Protein AF-A0A1C0AKA8-F1 (afdb_monomer)

Foldseek 3Di:
DDDDDVVNVFVVVVVVLVVVQVVCVVVVHDGDDPPCTPVNVLLVVLQVCVLVVDDLVVSCVSSVPPDSVVSVVSSVVCVVVVSDDDPPDDDD

InterPro domains:
  IPR011010 DNA breaking-rejoining enzyme, catalytic core [SSF56349] (3-71)
  IPR013762 Integrase-like, catalytic domain superfamily [G3DSA:1.10.443.10] (1-78)

Sequence (92 aa):
MQYLHPKVLRNHFAKAIEAADAKLTAAGRPIVPKGFVWHGSRHSALTMIAGAGATTEELLTFGGHSDVQVASTRCVAASRRGIFPRPGMARD

Structure (mmCIF, N/CA/C/O backbone):
data_AF-A0A1C0AKA8-F1
#
_entry.id   AF-A0A1C0AKA8-F1
#
loop_
_atom_site.group_PDB
_atom_site.id
_atom_site.type_symbol
_atom_site.label_atom_id
_atom_site.label_alt_id
_atom_site.label_comp_id
_atom_site.label_asym_id
_atom_site.label_entity_id
_atom_site.label_seq_id
_atom_site.pdbx_PDB_ins_code
_atom_site.Cartn_x
_atom_site.Cartn_y
_atom_site.Cartn_z
_atom_site.occupancy
_atom_site.B_iso_or_equiv
_atom_site.auth_seq_id
_atom_site.auth_comp_id
_atom_site.auth_asym_id
_atom_site.auth_atom_id
_atom_site.pdbx_PDB_model_num
ATOM 1 N N . MET A 1 1 ? -7.474 -27.694 -13.003 1.00 51.94 1 MET A N 1
ATOM 2 C CA . MET A 1 1 ? -7.272 -26.284 -12.598 1.00 51.94 1 MET A CA 1
ATOM 3 C C . MET A 1 1 ? -5.799 -25.954 -12.745 1.00 51.94 1 MET A C 1
ATOM 5 O O . MET A 1 1 ? -4.984 -26.625 -12.129 1.00 51.94 1 MET A O 1
ATOM 9 N N . GLN A 1 2 ? -5.444 -24.990 -13.594 1.00 73.75 2 GLN A N 1
ATOM 10 C CA . GLN A 1 2 ? -4.063 -24.519 -13.698 1.00 73.75 2 GLN A CA 1
ATOM 11 C C . GLN A 1 2 ? -3.853 -23.445 -12.628 1.00 73.75 2 GLN A C 1
ATOM 13 O O . GLN A 1 2 ? -4.462 -22.380 -12.689 1.00 73.75 2 GLN A O 1
ATOM 18 N N . TYR A 1 3 ? -3.045 -23.741 -11.613 1.00 72.62 3 TYR A N 1
ATOM 19 C CA . TYR A 1 3 ? -2.731 -22.767 -10.572 1.00 72.62 3 TYR A CA 1
ATOM 20 C C . TYR A 1 3 ? -1.667 -21.799 -11.088 1.00 72.62 3 TYR A C 1
ATOM 22 O O . TYR A 1 3 ? -0.605 -22.214 -11.554 1.00 72.62 3 TYR A O 1
ATOM 30 N N . LEU A 1 4 ? -1.952 -20.499 -11.008 1.00 79.75 4 LEU A N 1
ATOM 31 C CA . LEU A 1 4 ? -0.983 -19.467 -11.353 1.00 79.75 4 LEU A CA 1
ATOM 32 C C . LEU A 1 4 ? 0.190 -19.543 -10.373 1.00 79.75 4 LEU A C 1
ATOM 34 O O . LEU A 1 4 ? 0.023 -19.351 -9.168 1.00 79.75 4 LEU A O 1
ATOM 38 N N . HIS A 1 5 ? 1.389 -19.812 -10.885 1.00 86.38 5 HIS A N 1
ATOM 39 C CA . HIS A 1 5 ? 2.569 -19.907 -10.038 1.00 86.38 5 HIS A CA 1
ATOM 40 C C . HIS A 1 5 ? 2.821 -18.559 -9.323 1.00 86.38 5 HIS A C 1
ATOM 42 O O . HIS A 1 5 ? 2.844 -17.519 -9.988 1.00 86.38 5 HIS A O 1
ATOM 48 N N . PRO A 1 6 ? 3.092 -18.523 -8.002 1.00 85.81 6 PRO A N 1
ATOM 49 C CA . PRO A 1 6 ? 3.217 -17.270 -7.247 1.00 85.81 6 PRO A CA 1
ATOM 50 C C . PRO A 1 6 ? 4.259 -16.292 -7.806 1.00 85.81 6 PRO A C 1
ATOM 52 O O . PRO A 1 6 ? 4.092 -15.077 -7.719 1.00 85.81 6 PRO A O 1
ATOM 55 N N . LYS A 1 7 ? 5.333 -16.809 -8.419 1.00 88.31 7 LYS A N 1
ATOM 56 C CA . LYS A 1 7 ? 6.348 -15.990 -9.108 1.00 88.31 7 LYS A CA 1
ATOM 57 C C . LYS A 1 7 ? 5.758 -15.181 -10.267 1.00 88.31 7 LYS A C 1
ATOM 59 O O . LYS A 1 7 ? 6.137 -14.031 -10.449 1.00 88.31 7 LYS A O 1
ATOM 64 N N . VAL A 1 8 ? 4.821 -15.759 -11.017 1.00 90.19 8 VAL A N 1
ATOM 65 C CA . VAL A 1 8 ? 4.158 -15.084 -12.138 1.00 90.19 8 VAL A CA 1
ATOM 6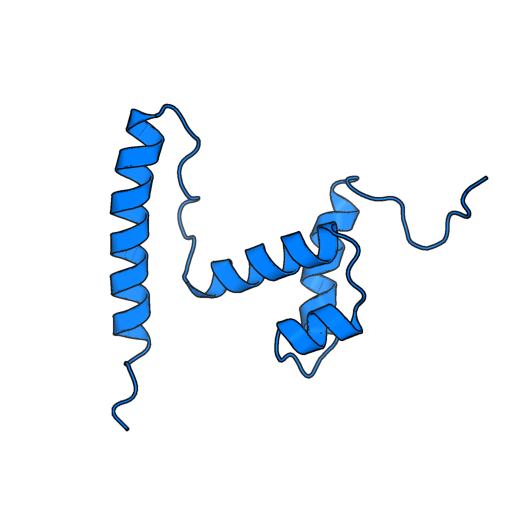6 C C . VAL A 1 8 ? 3.350 -13.903 -11.606 1.00 90.19 8 VAL A C 1
ATOM 68 O O . VAL A 1 8 ? 3.540 -12.781 -12.064 1.00 90.19 8 VAL A O 1
ATOM 71 N N . LEU A 1 9 ? 2.560 -14.117 -10.549 1.00 87.75 9 LEU A N 1
ATOM 72 C CA . LEU A 1 9 ? 1.791 -13.054 -9.897 1.00 87.75 9 LEU A CA 1
ATOM 73 C C . LEU A 1 9 ? 2.683 -11.916 -9.375 1.00 87.75 9 LEU A C 1
ATOM 75 O O . LEU A 1 9 ? 2.389 -10.746 -9.611 1.00 87.75 9 LEU A O 1
ATOM 79 N N . ARG A 1 10 ? 3.808 -12.245 -8.721 1.00 89.00 10 ARG A N 1
ATOM 80 C CA . ARG A 1 10 ? 4.782 -11.239 -8.255 1.00 89.00 10 ARG A CA 1
ATOM 81 C C . ARG A 1 10 ? 5.359 -10.420 -9.410 1.00 89.00 10 ARG A C 1
ATOM 83 O O . ARG A 1 10 ? 5.445 -9.204 -9.292 1.00 89.00 10 ARG A O 1
ATOM 90 N N . ASN A 1 11 ? 5.717 -11.069 -10.517 1.00 90.69 11 ASN A N 1
ATOM 91 C CA . ASN A 1 11 ? 6.282 -10.392 -11.684 1.00 90.69 11 ASN A CA 1
ATOM 92 C C . ASN A 1 11 ? 5.267 -9.452 -12.348 1.00 90.69 11 ASN A C 1
ATOM 94 O O . ASN A 1 11 ? 5.616 -8.328 -12.700 1.00 90.69 11 ASN A O 1
ATOM 98 N N . HIS A 1 12 ? 4.012 -9.884 -12.502 1.00 91.69 12 HIS A N 1
ATOM 99 C CA . HIS A 1 12 ? 2.955 -9.014 -13.024 1.00 91.69 12 HIS A CA 1
ATOM 100 C C . HIS A 1 12 ? 2.702 -7.820 -12.108 1.00 91.69 12 HIS A C 1
ATOM 102 O O . HIS A 1 12 ? 2.549 -6.702 -12.593 1.00 91.69 12 HIS A O 1
ATOM 108 N N . PHE A 1 13 ? 2.711 -8.039 -10.794 1.00 91.62 13 PHE A N 1
ATOM 109 C CA . PHE A 1 13 ? 2.536 -6.959 -9.835 1.00 91.62 13 PHE A CA 1
ATOM 110 C C . PHE A 1 13 ? 3.681 -5.939 -9.877 1.00 91.62 13 PHE A C 1
ATOM 112 O O . PHE A 1 13 ? 3.419 -4.741 -9.878 1.00 91.62 13 PHE A O 1
ATOM 119 N N . ALA A 1 14 ? 4.935 -6.391 -9.986 1.00 89.94 14 ALA A N 1
ATOM 120 C CA . ALA A 1 14 ? 6.085 -5.496 -10.131 1.00 89.94 14 ALA A CA 1
ATOM 121 C C . ALA A 1 14 ? 5.958 -4.603 -11.379 1.00 89.94 14 ALA A C 1
ATOM 123 O O . ALA A 1 14 ? 6.078 -3.386 -11.277 1.00 89.94 14 ALA A O 1
ATOM 124 N N . LYS A 1 15 ? 5.590 -5.187 -12.528 1.00 91.50 15 LYS A N 1
ATOM 125 C CA . LYS A 1 15 ? 5.327 -4.424 -13.762 1.00 91.50 15 LYS A CA 1
ATOM 126 C C . LYS A 1 15 ? 4.185 -3.417 -13.604 1.00 91.50 15 LYS A C 1
ATOM 128 O O . LYS A 1 15 ? 4.229 -2.330 -14.173 1.00 91.50 15 LYS A O 1
ATOM 133 N N . ALA A 1 16 ? 3.149 -3.770 -12.845 1.00 91.12 16 ALA A N 1
ATOM 134 C CA . ALA A 1 16 ? 2.038 -2.865 -12.570 1.00 91.12 16 ALA A CA 1
ATOM 135 C C . ALA A 1 16 ? 2.465 -1.670 -11.699 1.00 91.12 16 ALA A C 1
ATOM 137 O O . ALA A 1 16 ? 2.004 -0.559 -11.954 1.00 91.12 16 ALA A O 1
ATOM 138 N N . ILE A 1 17 ? 3.358 -1.877 -10.721 1.00 90.88 17 ILE A N 1
ATOM 139 C CA . ILE A 1 17 ? 3.949 -0.788 -9.927 1.00 90.88 17 ILE A CA 1
ATOM 140 C C . ILE A 1 17 ? 4.736 0.161 -10.830 1.00 90.88 17 ILE A C 1
ATOM 142 O O . ILE A 1 17 ? 4.480 1.357 -10.793 1.00 90.88 17 ILE A O 1
ATOM 146 N N . GLU A 1 18 ? 5.619 -0.354 -11.688 1.00 90.19 18 GLU A N 1
ATOM 147 C CA . GLU A 1 18 ? 6.416 0.480 -12.603 1.00 90.19 18 GLU A CA 1
ATOM 148 C C . GLU A 1 18 ? 5.526 1.358 -13.499 1.00 90.19 18 GLU A C 1
ATOM 150 O O . GLU A 1 18 ? 5.753 2.561 -13.651 1.00 90.19 18 GLU A O 1
ATOM 155 N N . ALA A 1 19 ? 4.454 0.777 -14.045 1.00 90.50 19 ALA A N 1
ATOM 156 C CA . ALA A 1 19 ? 3.488 1.511 -14.857 1.00 90.50 19 ALA A CA 1
ATOM 157 C C . ALA A 1 19 ? 2.689 2.551 -14.047 1.00 90.50 19 ALA A C 1
ATOM 159 O O . ALA A 1 19 ? 2.328 3.605 -14.579 1.00 90.50 19 ALA A O 1
ATOM 160 N N . ALA A 1 20 ? 2.382 2.264 -12.780 1.00 89.38 20 ALA A N 1
ATOM 161 C CA . ALA A 1 20 ? 1.698 3.195 -11.889 1.00 89.38 20 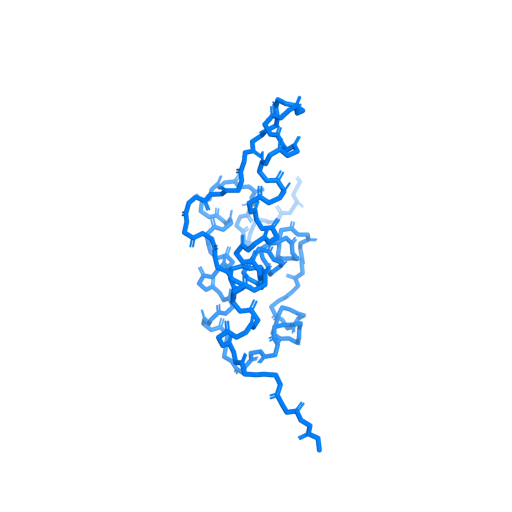ALA A CA 1
ATOM 162 C C . ALA A 1 20 ? 2.614 4.355 -11.477 1.00 89.38 20 ALA A C 1
ATOM 164 O O . ALA A 1 20 ? 2.185 5.504 -11.538 1.00 89.38 20 ALA A O 1
ATOM 165 N N . ASP A 1 21 ? 3.871 4.080 -11.134 1.00 91.06 21 ASP A N 1
ATOM 166 C CA . ASP A 1 21 ? 4.853 5.084 -10.720 1.00 91.06 21 ASP A CA 1
ATOM 167 C C . ASP A 1 21 ? 5.128 6.102 -11.828 1.00 91.06 21 ASP A C 1
ATOM 169 O O . ASP A 1 21 ? 5.196 7.302 -11.553 1.00 91.06 21 ASP A O 1
ATOM 173 N N . ALA A 1 22 ? 5.192 5.663 -13.090 1.00 88.50 22 ALA A N 1
ATOM 174 C CA . ALA A 1 22 ? 5.299 6.567 -14.236 1.00 88.50 22 ALA A CA 1
ATOM 175 C C . ALA A 1 22 ? 4.117 7.555 -14.303 1.00 88.50 22 ALA A C 1
ATOM 177 O O . ALA A 1 22 ? 4.311 8.758 -14.487 1.00 88.50 22 ALA A O 1
ATOM 178 N N . LYS A 1 23 ? 2.886 7.066 -14.091 1.00 91.00 23 LYS A N 1
ATOM 179 C CA . LYS A 1 23 ? 1.670 7.898 -14.074 1.00 91.00 23 LYS A CA 1
ATOM 180 C C . LYS A 1 23 ? 1.618 8.825 -12.859 1.00 91.00 23 LYS A C 1
ATOM 182 O O . LYS A 1 23 ? 1.225 9.980 -12.993 1.00 91.00 23 LYS A O 1
ATOM 187 N N . LEU A 1 24 ? 2.001 8.329 -11.683 1.00 90.62 24 LEU A N 1
ATOM 188 C CA . LEU A 1 24 ? 2.021 9.101 -10.439 1.00 90.62 24 LEU A CA 1
ATOM 189 C C . LEU A 1 24 ? 3.047 10.232 -10.519 1.00 90.62 24 LEU A C 1
ATOM 191 O O . LEU A 1 24 ? 2.713 11.366 -10.189 1.00 90.62 24 LEU A O 1
ATOM 195 N N . THR A 1 25 ? 4.235 9.948 -11.054 1.00 90.88 25 THR A N 1
ATOM 196 C CA . THR A 1 25 ? 5.289 10.945 -11.284 1.00 90.88 25 THR A CA 1
ATOM 197 C C . THR A 1 25 ? 4.818 12.037 -12.241 1.00 90.88 25 THR A C 1
ATOM 199 O O . THR A 1 25 ? 4.932 13.217 -11.919 1.00 90.88 25 THR A O 1
ATOM 202 N N . ALA A 1 26 ? 4.217 11.666 -13.379 1.00 90.00 26 ALA A N 1
ATOM 203 C CA . ALA A 1 26 ? 3.669 12.632 -14.335 1.00 90.00 26 ALA A CA 1
ATOM 204 C C . ALA A 1 26 ? 2.555 13.509 -13.731 1.00 90.00 26 ALA A C 1
ATOM 206 O O . ALA A 1 26 ? 2.399 14.666 -14.110 1.00 90.00 26 ALA A O 1
ATOM 207 N N . ALA A 1 27 ? 1.799 12.972 -12.770 1.00 91.50 27 ALA A N 1
ATOM 208 C CA . ALA A 1 27 ? 0.754 13.689 -12.046 1.00 91.50 27 ALA A CA 1
ATOM 209 C C . ALA A 1 27 ? 1.256 14.441 -10.794 1.00 91.50 27 ALA A C 1
ATOM 211 O O . ALA A 1 27 ? 0.432 14.978 -10.052 1.00 91.50 27 ALA A O 1
ATOM 212 N N . GLY A 1 28 ? 2.565 14.441 -10.508 1.00 91.25 28 GLY A N 1
ATOM 213 C CA . GLY A 1 28 ? 3.137 15.055 -9.303 1.00 91.25 28 GLY A CA 1
ATOM 214 C C . GLY A 1 28 ? 2.671 14.413 -7.988 1.00 91.25 28 GLY A C 1
ATOM 215 O O . GLY A 1 28 ? 2.647 15.073 -6.950 1.00 91.25 28 GLY A O 1
ATOM 216 N N . ARG A 1 29 ? 2.250 13.143 -8.019 1.00 89.00 29 ARG A N 1
ATOM 217 C CA . ARG A 1 29 ? 1.752 12.397 -6.856 1.00 89.00 29 ARG A CA 1
ATOM 218 C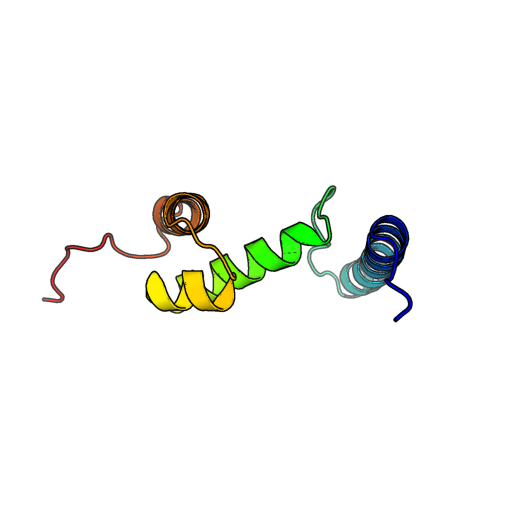 C . ARG A 1 29 ? 2.843 11.514 -6.241 1.00 89.00 29 ARG A C 1
ATOM 220 O O . ARG A 1 29 ? 3.758 11.096 -6.950 1.00 89.00 29 ARG A O 1
ATOM 227 N N . PRO A 1 30 ? 2.733 11.171 -4.943 1.00 86.06 30 PRO A N 1
ATOM 228 C CA . PRO A 1 30 ? 3.639 10.216 -4.312 1.00 86.06 30 PRO A CA 1
ATOM 229 C C . PRO A 1 30 ? 3.634 8.866 -5.040 1.00 86.06 30 PRO A C 1
ATOM 231 O O . PRO A 1 30 ? 2.567 8.323 -5.325 1.00 86.06 30 PRO A O 1
ATOM 234 N N . ILE A 1 31 ? 4.827 8.336 -5.313 1.00 88.56 31 ILE A N 1
ATOM 235 C CA . ILE A 1 31 ? 5.030 7.011 -5.914 1.00 88.56 31 ILE A CA 1
ATOM 236 C C . ILE A 1 31 ? 4.862 5.890 -4.882 1.00 88.56 31 ILE A C 1
ATOM 238 O O . ILE A 1 31 ? 4.866 6.125 -3.668 1.00 88.56 31 ILE A O 1
ATOM 242 N N . VAL A 1 32 ? 4.735 4.653 -5.360 1.00 84.69 32 VAL A N 1
ATOM 243 C CA . VAL A 1 32 ? 4.657 3.477 -4.492 1.00 84.69 32 VAL A CA 1
ATOM 244 C C . VAL A 1 32 ? 5.993 3.293 -3.746 1.00 84.69 32 VAL A C 1
ATOM 246 O O . VAL A 1 32 ? 7.064 3.415 -4.343 1.00 84.69 32 VAL A O 1
ATOM 249 N N . PRO A 1 33 ? 5.983 2.987 -2.432 1.00 83.50 33 PRO A N 1
ATOM 250 C CA . PRO A 1 33 ? 7.214 2.769 -1.678 1.00 83.50 33 PRO A CA 1
ATOM 251 C C . PRO A 1 33 ? 8.087 1.652 -2.264 1.00 83.50 33 PRO A C 1
ATOM 253 O O . PRO A 1 33 ? 7.599 0.573 -2.613 1.00 83.50 33 PRO A O 1
ATOM 256 N N . LYS A 1 34 ? 9.408 1.875 -2.287 1.00 81.00 34 LYS A N 1
ATOM 257 C CA . LYS A 1 34 ? 10.378 0.847 -2.692 1.00 81.00 34 LYS A CA 1
ATOM 258 C C . LYS A 1 34 ? 10.228 -0.401 -1.817 1.00 81.00 34 LYS A C 1
ATOM 260 O O . LYS A 1 34 ? 10.177 -0.308 -0.594 1.00 81.00 34 LYS A O 1
ATOM 265 N N . GLY A 1 35 ? 10.178 -1.572 -2.452 1.00 81.38 35 GLY A N 1
ATOM 266 C CA . GLY A 1 35 ? 10.017 -2.857 -1.764 1.00 81.38 35 GLY A CA 1
ATOM 267 C C . GLY A 1 35 ? 8.569 -3.233 -1.430 1.00 81.38 35 GLY A C 1
ATOM 268 O O . GLY A 1 35 ? 8.353 -4.250 -0.770 1.00 81.38 35 GLY A O 1
ATOM 269 N N . PHE A 1 36 ? 7.567 -2.471 -1.886 1.00 83.81 36 PHE A N 1
ATOM 270 C CA . PHE A 1 36 ? 6.172 -2.887 -1.767 1.00 83.81 36 PHE A CA 1
ATOM 271 C C . PHE A 1 36 ? 5.905 -4.140 -2.614 1.00 83.81 36 PHE A C 1
ATOM 273 O O . PHE A 1 36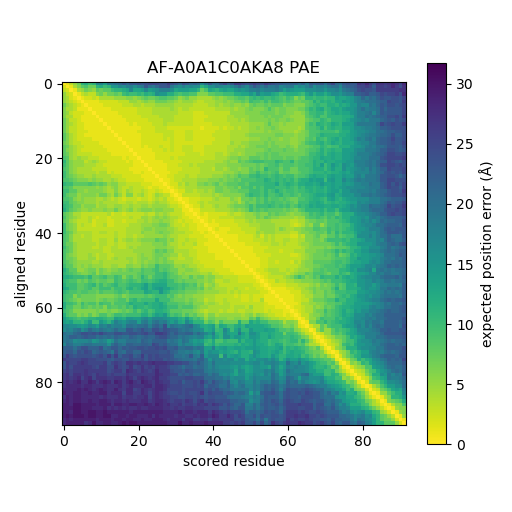 ? 6.137 -4.167 -3.821 1.00 83.81 36 PHE A O 1
ATOM 280 N N . VAL A 1 37 ? 5.413 -5.199 -1.972 1.00 87.00 37 VAL A N 1
ATOM 281 C CA . VAL A 1 37 ? 5.139 -6.496 -2.609 1.00 87.00 37 VAL A CA 1
ATOM 282 C C . VAL A 1 37 ? 3.649 -6.794 -2.632 1.00 87.00 37 VAL A C 1
ATOM 284 O O . VAL A 1 37 ? 2.885 -6.229 -1.854 1.00 87.00 37 VAL A O 1
ATOM 287 N N . TRP A 1 38 ? 3.238 -7.752 -3.468 1.00 84.88 38 TRP A N 1
ATOM 288 C CA . TRP A 1 38 ? 1.831 -8.142 -3.614 1.00 84.88 38 TRP A CA 1
ATOM 289 C C . TRP A 1 38 ? 1.144 -8.430 -2.274 1.00 84.88 38 TRP A C 1
ATOM 291 O O . TRP A 1 38 ? 0.039 -7.955 -2.039 1.00 84.88 38 TRP A O 1
ATOM 301 N N . HIS A 1 39 ? 1.815 -9.128 -1.350 1.00 85.38 39 HIS A N 1
ATOM 302 C CA . HIS A 1 39 ? 1.255 -9.394 -0.020 1.00 85.38 39 HIS A CA 1
ATOM 303 C C . HIS A 1 39 ? 1.005 -8.109 0.788 1.00 85.38 39 HIS A C 1
ATOM 305 O O . HIS A 1 39 ? 0.049 -8.052 1.556 1.00 85.38 39 HIS A O 1
ATOM 311 N N . GLY A 1 40 ? 1.804 -7.061 0.569 1.00 82.44 40 GLY A N 1
ATOM 312 C CA . GLY A 1 40 ? 1.632 -5.738 1.167 1.00 82.44 40 GLY A CA 1
ATOM 313 C C . GLY A 1 40 ? 0.262 -5.119 0.883 1.00 82.44 40 GLY A C 1
ATOM 314 O O . GLY A 1 40 ? -0.278 -4.451 1.757 1.00 82.44 40 GLY A O 1
ATOM 315 N N . SER A 1 41 ? -0.366 -5.421 -0.261 1.00 84.75 41 SER A N 1
ATOM 316 C CA . SER A 1 41 ? -1.731 -4.957 -0.570 1.00 84.75 41 SER A CA 1
ATOM 317 C C . SER A 1 41 ? -2.756 -5.423 0.470 1.00 84.75 41 SER A C 1
ATOM 319 O O . SER A 1 41 ? -3.580 -4.636 0.933 1.00 84.75 41 SER A O 1
ATOM 321 N N . ARG A 1 42 ? -2.636 -6.673 0.931 1.00 82.75 42 ARG A N 1
ATOM 322 C CA . ARG A 1 42 ? -3.483 -7.236 1.987 1.00 82.75 42 ARG A CA 1
ATOM 323 C C . ARG A 1 42 ? -3.262 -6.535 3.324 1.00 82.75 42 ARG A C 1
ATOM 325 O O . ARG A 1 42 ? -4.212 -6.353 4.074 1.00 82.75 42 ARG A O 1
ATOM 332 N N . HIS A 1 43 ? -2.030 -6.121 3.630 1.00 80.81 43 HIS A N 1
ATOM 333 C CA . HIS A 1 43 ? -1.775 -5.293 4.812 1.00 80.81 43 HIS A CA 1
ATOM 334 C C . HIS A 1 43 ? -2.452 -3.931 4.689 1.00 80.81 43 HIS A C 1
ATOM 336 O O . HIS A 1 43 ? -3.134 -3.525 5.621 1.00 80.81 43 HIS A O 1
ATOM 342 N N . SER A 1 44 ? -2.290 -3.253 3.552 1.00 82.06 44 SER A N 1
ATOM 343 C CA . SER A 1 44 ? -2.892 -1.938 3.328 1.00 82.06 44 SER A CA 1
ATOM 344 C C . SER A 1 44 ? -4.414 -1.986 3.448 1.00 82.06 44 SER A C 1
ATOM 346 O O . SER A 1 44 ? -4.993 -1.138 4.120 1.00 82.06 44 SER A O 1
ATOM 348 N N . ALA A 1 45 ? -5.057 -3.007 2.874 1.00 82.88 45 ALA A N 1
ATOM 349 C CA . ALA A 1 45 ? -6.499 -3.212 2.993 1.00 82.88 45 ALA A CA 1
ATOM 350 C C . ALA A 1 45 ? -6.938 -3.405 4.452 1.00 82.88 45 ALA A C 1
ATOM 352 O O . ALA A 1 45 ? -7.835 -2.708 4.914 1.00 82.88 45 ALA A O 1
ATOM 353 N N . LEU A 1 46 ? -6.261 -4.282 5.203 1.00 81.25 46 LEU A N 1
ATOM 354 C CA . LEU A 1 46 ? -6.565 -4.501 6.621 1.00 81.25 46 LEU A CA 1
ATOM 355 C C . LEU A 1 46 ? -6.379 -3.229 7.456 1.00 81.25 46 LEU A C 1
ATOM 357 O O . LEU A 1 46 ? -7.196 -2.958 8.327 1.00 81.25 46 LEU A O 1
ATOM 361 N N . THR A 1 47 ? -5.353 -2.425 7.173 1.00 82.31 47 THR A N 1
ATOM 362 C CA . THR A 1 47 ? -5.140 -1.140 7.854 1.00 82.31 47 THR A CA 1
ATOM 363 C C . THR A 1 47 ? -6.259 -0.143 7.555 1.00 82.31 47 THR A C 1
ATOM 365 O O . THR A 1 47 ? -6.700 0.550 8.466 1.00 82.31 47 THR A O 1
ATOM 368 N N . MET A 1 48 ? -6.736 -0.065 6.308 1.00 81.56 48 MET A N 1
ATOM 369 C CA . MET A 1 48 ? -7.851 0.822 5.948 1.00 81.56 48 MET A CA 1
ATOM 370 C C . MET A 1 48 ? -9.157 0.386 6.612 1.00 81.56 48 MET A C 1
ATOM 372 O O . MET A 1 48 ? -9.868 1.221 7.159 1.00 81.56 48 MET A O 1
ATOM 376 N N . ILE A 1 49 ? -9.444 -0.917 6.614 1.00 81.69 49 ILE A N 1
ATOM 377 C CA . ILE A 1 49 ? -10.646 -1.481 7.242 1.00 81.69 49 ILE A CA 1
ATOM 378 C C . ILE A 1 49 ? -10.602 -1.270 8.761 1.00 81.69 49 ILE A C 1
ATOM 380 O O . ILE A 1 49 ? -11.575 -0.810 9.350 1.00 81.69 49 ILE A O 1
ATOM 384 N N . ALA A 1 50 ? -9.448 -1.503 9.391 1.00 79.19 50 ALA A N 1
ATOM 385 C CA . ALA A 1 50 ? -9.256 -1.211 10.809 1.00 79.19 50 ALA A CA 1
ATOM 386 C C . ALA A 1 50 ? -9.408 0.292 11.107 1.00 79.19 50 ALA A C 1
ATOM 388 O O . ALA A 1 50 ? -10.050 0.669 12.082 1.00 79.19 50 ALA A O 1
ATOM 389 N N . GLY A 1 51 ? -8.863 1.158 10.246 1.00 77.06 51 GLY A N 1
ATOM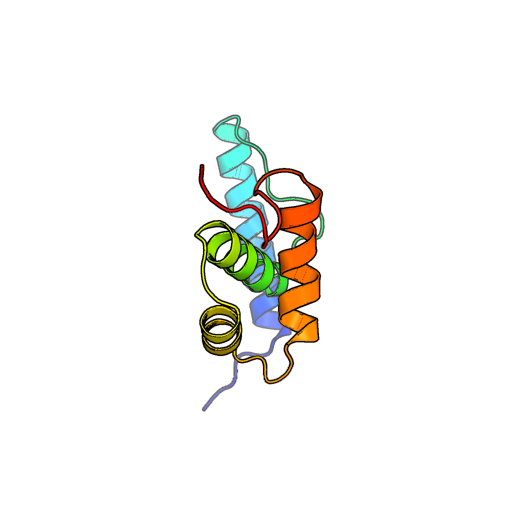 390 C CA . GLY A 1 51 ? -9.009 2.612 10.354 1.00 77.06 51 GLY A CA 1
ATOM 391 C C . GLY A 1 51 ? -10.446 3.108 10.170 1.00 77.06 51 GLY A C 1
ATOM 392 O O . GLY A 1 51 ? -10.789 4.164 10.690 1.00 77.06 51 GLY A O 1
ATOM 393 N N . ALA A 1 52 ? -11.299 2.343 9.486 1.00 81.12 52 ALA A N 1
ATOM 394 C CA . ALA A 1 52 ? -12.730 2.615 9.369 1.00 81.12 52 ALA A CA 1
ATOM 395 C C . ALA A 1 52 ? -13.538 2.180 10.610 1.00 81.12 52 ALA A C 1
ATOM 397 O O . ALA A 1 52 ? -14.749 2.378 10.644 1.00 81.12 52 ALA A O 1
ATOM 398 N N . GLY A 1 53 ? -12.886 1.609 11.630 1.00 81.06 53 GLY A N 1
ATOM 399 C CA . GLY A 1 53 ? -13.531 1.173 12.869 1.00 81.06 53 GLY A CA 1
ATOM 400 C C . GLY A 1 53 ? -14.054 -0.262 12.839 1.00 81.06 53 GLY A C 1
ATOM 401 O O . GLY A 1 53 ? -14.861 -0.617 13.695 1.00 81.06 53 GLY A O 1
ATOM 402 N N . ALA A 1 54 ? -13.608 -1.085 11.885 1.00 79.88 54 ALA A N 1
ATOM 403 C CA . ALA A 1 54 ? -13.981 -2.493 11.850 1.00 79.88 54 ALA A CA 1
ATOM 404 C C . ALA A 1 54 ? -13.540 -3.230 13.120 1.00 79.88 54 ALA A C 1
ATOM 406 O O . ALA A 1 54 ? -12.457 -3.002 13.671 1.00 79.88 54 ALA A O 1
ATOM 407 N N . THR A 1 55 ? -14.380 -4.157 13.553 1.00 81.38 55 THR A N 1
ATOM 408 C CA . THR A 1 55 ? -14.112 -5.028 14.691 1.00 81.38 55 THR A CA 1
ATOM 409 C C . THR A 1 55 ? -13.019 -6.045 14.366 1.00 81.38 55 THR A C 1
ATOM 411 O O . THR A 1 55 ? -12.673 -6.318 13.213 1.00 81.38 55 THR A O 1
ATOM 414 N N . THR A 1 56 ? -12.458 -6.653 15.412 1.00 76.75 56 THR A N 1
ATOM 415 C CA . THR A 1 56 ? -11.420 -7.681 15.244 1.00 76.75 56 THR A CA 1
ATOM 416 C C . THR A 1 56 ? -11.957 -8.911 14.501 1.00 76.75 56 THR A C 1
ATOM 418 O O . THR A 1 56 ? -11.247 -9.475 13.674 1.00 76.75 56 THR A O 1
ATOM 421 N N . GLU A 1 57 ? -13.215 -9.292 14.722 1.00 76.12 57 GLU A N 1
ATOM 422 C CA . GLU A 1 57 ? -13.871 -10.425 14.051 1.00 76.12 57 GLU A CA 1
ATOM 423 C C . GLU A 1 57 ? -14.057 -10.185 12.545 1.00 76.12 57 GLU A C 1
ATOM 425 O O . GLU A 1 57 ? -13.775 -11.068 11.728 1.00 76.12 57 GLU A O 1
ATOM 430 N N . GLU A 1 58 ? -14.436 -8.968 12.153 1.00 75.25 58 GLU A N 1
ATOM 431 C CA . GLU A 1 58 ? -14.551 -8.571 10.744 1.00 75.25 58 GLU A CA 1
ATOM 432 C C . GLU A 1 58 ? -13.186 -8.573 10.046 1.00 75.25 58 GLU A C 1
ATOM 434 O O . GLU A 1 58 ? -13.057 -9.037 8.912 1.00 75.25 58 GLU A O 1
ATOM 439 N N . LEU A 1 59 ? -12.135 -8.127 10.739 1.00 75.50 59 LEU A N 1
ATOM 440 C CA . LEU A 1 59 ? -10.765 -8.146 10.222 1.00 75.50 59 LEU A CA 1
ATOM 441 C C . LEU A 1 59 ? -10.210 -9.566 10.060 1.00 75.50 59 LEU A C 1
ATOM 443 O O . LEU A 1 59 ? -9.468 -9.836 9.109 1.00 75.50 59 LEU A O 1
ATOM 447 N N . LEU A 1 60 ? -10.556 -10.480 10.968 1.00 76.12 60 LEU A N 1
ATOM 448 C CA . LEU A 1 60 ? -10.181 -11.893 10.878 1.00 76.12 60 LEU A CA 1
ATOM 449 C C . LEU A 1 60 ? -10.892 -12.577 9.717 1.00 76.12 60 LEU A C 1
ATOM 451 O O . LEU A 1 60 ? -10.235 -13.248 8.919 1.00 76.12 60 LEU A O 1
ATOM 455 N N . THR A 1 61 ? -12.194 -12.325 9.578 1.00 80.31 61 THR A N 1
ATOM 456 C CA . THR A 1 61 ? -13.020 -12.825 8.475 1.00 80.31 61 THR A CA 1
ATOM 457 C C . THR A 1 61 ? -12.510 -12.321 7.127 1.00 80.31 61 THR A C 1
ATOM 459 O O . THR A 1 61 ? -12.239 -13.118 6.233 1.00 80.31 61 THR A O 1
ATOM 462 N N . PHE A 1 62 ? -12.287 -11.011 6.990 1.00 78.19 62 PHE A N 1
ATOM 463 C CA . PHE A 1 62 ? -11.780 -10.411 5.754 1.00 78.19 62 PHE A CA 1
ATOM 464 C C . PHE A 1 62 ? -10.354 -10.869 5.425 1.00 78.19 62 PHE A C 1
ATOM 466 O O . PHE A 1 62 ? -10.001 -11.103 4.269 1.00 78.19 62 PHE A O 1
ATOM 473 N N . GLY A 1 63 ? -9.509 -11.007 6.448 1.00 73.19 63 GLY A N 1
ATOM 474 C CA . GLY A 1 63 ? -8.163 -11.527 6.279 1.00 73.19 63 GLY A CA 1
ATOM 475 C C . GLY A 1 63 ? -8.147 -13.013 5.921 1.00 73.19 63 GLY A C 1
ATOM 476 O O . GLY A 1 63 ? -7.238 -13.445 5.214 1.00 73.19 63 GLY A O 1
ATOM 477 N N . GLY A 1 64 ? -9.094 -13.812 6.403 1.00 71.56 64 GLY A N 1
ATOM 478 C CA . GLY A 1 64 ? -8.942 -15.267 6.450 1.00 71.56 64 GLY A CA 1
ATOM 479 C C . GLY A 1 64 ? -7.818 -15.683 7.407 1.00 71.56 64 GLY A C 1
ATOM 480 O O . GLY A 1 64 ? -7.048 -16.592 7.106 1.00 71.56 64 GLY A O 1
ATOM 481 N N . HIS A 1 65 ? -7.644 -14.952 8.513 1.00 72.69 65 HIS A N 1
ATOM 482 C CA . HIS A 1 65 ? -6.695 -15.318 9.566 1.00 72.69 65 HIS A CA 1
ATOM 483 C C . HIS A 1 65 ? -7.407 -16.135 10.643 1.00 72.69 65 HIS A C 1
ATOM 485 O O . HIS A 1 65 ? -8.455 -15.723 11.127 1.00 72.69 65 HIS A O 1
ATOM 491 N N . SER A 1 66 ? -6.789 -17.231 11.079 1.00 56.91 66 SER A N 1
ATOM 492 C CA . SER A 1 66 ? -7.252 -17.995 12.246 1.00 56.91 66 SER A CA 1
ATOM 493 C C . SER A 1 66 ? -6.709 -17.452 13.576 1.00 56.91 66 SER A C 1
ATOM 495 O O . SER A 1 66 ? -7.148 -17.897 14.629 1.00 56.91 66 SER A O 1
ATOM 497 N N . ASP A 1 67 ? -5.755 -16.511 13.542 1.00 54.94 67 ASP A N 1
ATOM 498 C CA . ASP A 1 67 ? -5.054 -15.997 14.726 1.00 54.94 67 ASP A CA 1
ATOM 499 C C . ASP A 1 67 ? -5.161 -14.464 14.851 1.00 54.94 67 ASP A C 1
ATOM 501 O O . ASP A 1 67 ? -4.817 -13.703 13.935 1.00 54.94 67 ASP A O 1
ATOM 505 N N . VAL A 1 68 ? -5.614 -14.024 16.029 1.00 51.91 68 VAL A N 1
ATOM 506 C CA . VAL A 1 68 ? -5.834 -12.629 16.441 1.00 51.91 68 VAL A CA 1
ATOM 507 C C . VAL A 1 68 ? -4.538 -11.810 16.477 1.00 51.91 68 VAL A C 1
ATOM 509 O O . VAL A 1 68 ? -4.554 -10.622 16.153 1.00 51.91 68 VAL A O 1
ATOM 512 N N . GLN A 1 69 ? -3.394 -12.410 16.809 1.00 54.50 69 GLN A N 1
ATOM 513 C CA . GLN A 1 69 ? -2.104 -11.718 16.924 1.00 54.50 69 GLN A CA 1
ATOM 514 C C . GLN A 1 69 ? -1.613 -11.175 15.574 1.00 54.50 69 GLN A C 1
ATOM 516 O O . GLN A 1 69 ? -1.021 -10.090 15.507 1.00 54.50 69 GLN A O 1
ATOM 521 N N . VAL A 1 70 ? -1.918 -11.875 14.475 1.00 55.41 70 VAL A N 1
ATOM 522 C CA . VAL A 1 70 ? -1.534 -11.463 13.113 1.00 55.41 70 VAL A CA 1
ATOM 523 C C . VAL A 1 70 ? -2.363 -10.264 12.635 1.00 55.41 70 VAL A C 1
ATOM 525 O O . VAL A 1 70 ? -1.842 -9.392 11.929 1.00 55.4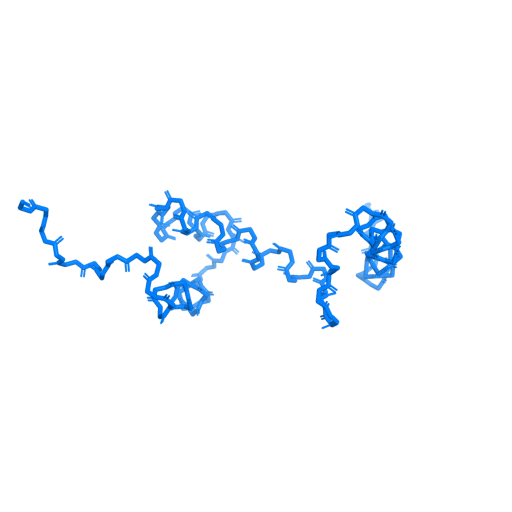1 70 VAL A O 1
ATOM 528 N N . ALA A 1 71 ? -3.629 -10.180 13.057 1.00 52.62 71 ALA A N 1
ATOM 529 C CA . ALA A 1 71 ? -4.487 -9.018 12.828 1.00 52.62 71 ALA A CA 1
ATOM 530 C C . ALA A 1 71 ? -4.105 -7.840 13.749 1.00 52.62 71 ALA A C 1
ATOM 532 O O . ALA A 1 71 ? -3.962 -6.704 13.287 1.00 52.62 71 ALA A O 1
ATOM 533 N N . SER A 1 72 ? -3.851 -8.117 15.032 1.00 51.28 72 SER A N 1
ATOM 534 C CA . SER A 1 72 ? -3.582 -7.114 16.070 1.00 51.28 72 SER A CA 1
ATOM 535 C C . SER A 1 72 ? -2.235 -6.401 15.891 1.00 51.28 72 SER A C 1
ATOM 537 O O . SER A 1 72 ? -2.181 -5.175 15.971 1.00 51.28 72 SER A O 1
ATOM 539 N N . THR A 1 73 ? -1.163 -7.106 15.501 1.00 53.19 73 THR A N 1
ATOM 540 C CA . THR A 1 73 ? 0.153 -6.482 15.219 1.00 53.19 73 THR A CA 1
ATOM 541 C C . THR A 1 73 ? 0.060 -5.376 14.157 1.00 53.19 73 THR A C 1
ATOM 543 O O . THR A 1 73 ? 0.791 -4.386 14.206 1.00 53.19 73 THR A O 1
ATOM 546 N N . ARG A 1 74 ? -0.874 -5.504 13.205 1.00 53.00 74 ARG A N 1
ATOM 547 C CA . ARG A 1 74 ? -1.097 -4.514 12.139 1.00 53.00 74 ARG A CA 1
ATOM 548 C C . ARG A 1 74 ? -2.046 -3.392 12.579 1.00 53.00 74 ARG A C 1
ATOM 550 O O . ARG A 1 74 ? -1.804 -2.241 12.225 1.00 53.00 74 ARG A O 1
ATOM 557 N N . CYS A 1 75 ? -3.048 -3.693 13.408 1.00 49.12 75 CYS A N 1
ATOM 558 C CA . CYS A 1 75 ? -3.954 -2.695 13.994 1.00 49.12 75 CYS A CA 1
ATOM 559 C C . CYS A 1 75 ? -3.247 -1.775 15.009 1.00 49.12 75 CYS A C 1
ATOM 561 O O . CYS A 1 75 ? -3.491 -0.568 15.037 1.00 49.12 75 CYS A O 1
ATOM 563 N N . VAL A 1 76 ? -2.299 -2.302 15.795 1.00 44.47 76 VAL A N 1
ATOM 564 C CA . VAL A 1 76 ? -1.538 -1.520 16.790 1.00 44.47 76 VAL A CA 1
ATOM 565 C C . VAL A 1 76 ? -0.661 -0.443 16.133 1.00 44.47 76 VAL A C 1
ATOM 567 O O . VAL A 1 76 ? -0.453 0.619 16.721 1.00 44.47 76 VAL A O 1
ATOM 570 N N . ALA A 1 77 ? -0.200 -0.641 14.893 1.00 42.38 77 ALA A N 1
ATOM 571 C CA . ALA A 1 77 ? 0.554 0.383 14.1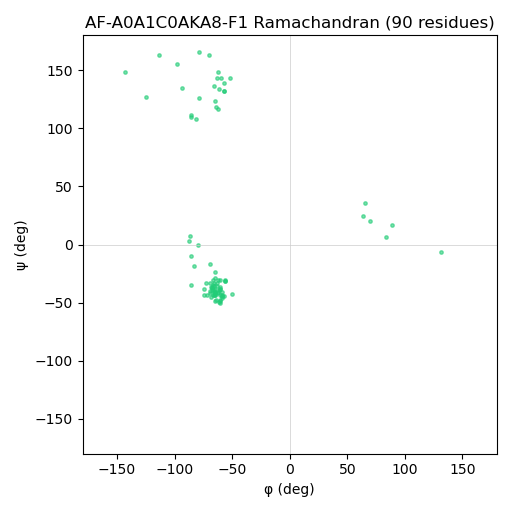66 1.00 42.38 77 ALA A CA 1
ATOM 572 C C . ALA A 1 77 ? -0.296 1.623 13.812 1.00 42.38 77 ALA A C 1
ATOM 574 O O . ALA A 1 77 ? 0.242 2.731 13.780 1.00 42.38 77 ALA A O 1
ATOM 575 N N . ALA A 1 78 ? -1.608 1.459 13.593 1.00 42.72 78 ALA A N 1
ATOM 576 C CA . ALA A 1 78 ? -2.538 2.567 1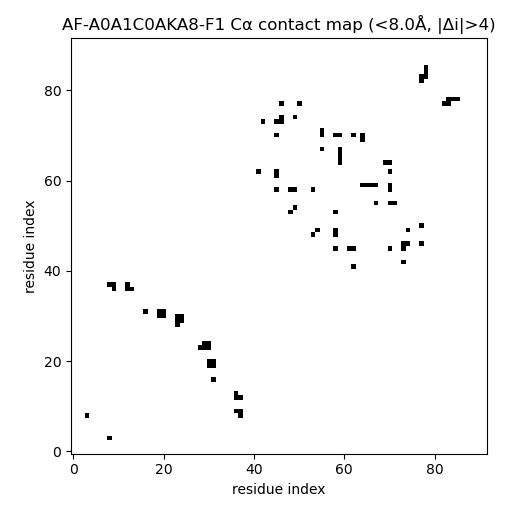3.355 1.00 42.72 78 ALA A CA 1
ATOM 577 C C . ALA A 1 78 ? -2.856 3.338 14.651 1.00 42.72 78 ALA A C 1
ATOM 579 O O . ALA A 1 78 ? -2.880 4.568 14.650 1.00 42.72 78 ALA A O 1
ATOM 580 N N . SER A 1 79 ? -2.990 2.629 15.780 1.00 35.06 79 SER A N 1
ATOM 581 C CA . SER A 1 79 ? -3.183 3.239 17.106 1.00 35.06 79 SER A CA 1
ATOM 582 C C . SER A 1 79 ? -1.946 4.018 17.590 1.00 35.06 79 SER A C 1
ATOM 584 O O . SER A 1 79 ? -2.074 5.121 18.120 1.00 35.06 79 SER A O 1
ATOM 586 N N . ARG A 1 80 ? -0.725 3.516 17.342 1.00 37.22 80 ARG A N 1
ATOM 587 C CA . ARG A 1 80 ? 0.531 4.173 17.767 1.00 37.22 80 ARG A CA 1
ATOM 588 C C . ARG A 1 80 ? 0.865 5.473 17.025 1.00 37.22 80 ARG A C 1
ATOM 590 O O . ARG A 1 80 ? 1.685 6.236 17.521 1.00 37.22 80 ARG A O 1
ATOM 597 N N . ARG A 1 81 ? 0.248 5.745 15.868 1.00 40.69 81 ARG A N 1
ATOM 598 C CA . ARG A 1 81 ? 0.412 7.018 15.134 1.00 40.69 81 ARG A CA 1
ATOM 599 C C . ARG A 1 81 ? -0.554 8.121 15.587 1.00 40.69 81 ARG A C 1
ATOM 601 O O . ARG A 1 81 ? -0.596 9.164 14.950 1.00 40.69 81 ARG A O 1
ATOM 608 N N . GLY A 1 82 ? -1.324 7.905 16.659 1.00 38.12 82 GLY A N 1
ATOM 609 C CA . GLY A 1 82 ? -2.228 8.923 17.206 1.00 38.12 82 GLY A CA 1
ATOM 610 C C . GLY A 1 82 ? -3.435 9.238 16.318 1.00 38.12 82 GLY A C 1
ATOM 611 O O . GLY A 1 82 ? -4.026 10.299 16.460 1.00 38.12 82 GLY A O 1
ATOM 612 N N . ILE A 1 83 ? -3.800 8.335 15.399 1.00 48.25 83 ILE A N 1
ATOM 613 C CA . ILE A 1 83 ? -4.911 8.544 14.454 1.00 48.25 83 ILE A CA 1
ATOM 614 C C . ILE A 1 83 ? -6.273 8.185 15.087 1.00 48.25 83 ILE A C 1
ATOM 616 O O . ILE A 1 83 ? -7.298 8.658 14.612 1.00 48.25 83 ILE A O 1
ATOM 620 N N . PHE A 1 84 ? -6.308 7.415 16.184 1.00 45.16 84 PHE A N 1
ATOM 621 C CA . PHE A 1 84 ? -7.545 7.083 16.908 1.00 45.16 84 PHE A CA 1
ATOM 622 C C . PHE A 1 84 ? -7.349 7.036 18.434 1.00 45.16 84 PHE A C 1
ATOM 624 O O . PHE A 1 84 ? -6.269 6.641 18.894 1.00 45.16 84 PHE A O 1
ATOM 631 N N . PRO A 1 85 ? -8.382 7.394 19.228 1.00 38.81 85 PRO A N 1
ATOM 632 C CA . PRO A 1 85 ? -8.365 7.250 20.679 1.00 38.81 85 PRO A CA 1
ATOM 633 C C . PRO A 1 85 ? -8.239 5.779 21.091 1.00 38.81 85 PRO A C 1
ATOM 635 O O . PRO A 1 85 ? -8.698 4.867 20.400 1.00 38.81 85 PRO A O 1
ATOM 638 N N . ARG A 1 86 ? -7.587 5.548 22.236 1.00 42.25 86 ARG A N 1
ATOM 639 C CA . ARG A 1 86 ? -7.431 4.207 22.809 1.00 42.25 86 ARG A CA 1
ATOM 640 C C . ARG A 1 86 ? -8.811 3.633 23.163 1.00 42.25 86 ARG A C 1
ATOM 642 O O . ARG A 1 86 ? -9.656 4.385 23.654 1.00 42.25 86 ARG A O 1
ATOM 649 N N . PRO A 1 87 ? -9.039 2.322 22.982 1.00 35.75 87 PRO A N 1
ATOM 650 C CA . PRO A 1 87 ? -10.269 1.698 23.450 1.00 35.75 87 PRO A CA 1
ATOM 651 C C . PRO A 1 87 ? -10.326 1.827 24.979 1.00 35.75 87 PRO A C 1
ATOM 653 O O . PRO A 1 87 ? -9.439 1.329 25.671 1.00 35.75 87 PRO A O 1
ATOM 656 N N . GLY A 1 88 ? -11.324 2.561 25.484 1.00 43.06 88 GLY A N 1
ATOM 657 C CA . GLY A 1 88 ? -11.525 2.818 26.917 1.00 43.06 88 GLY A CA 1
ATOM 658 C C . GLY A 1 88 ? -11.777 4.277 27.319 1.00 43.06 88 GLY A C 1
ATOM 659 O O . GLY A 1 88 ? -12.094 4.510 28.479 1.00 43.06 88 GLY A O 1
ATOM 660 N N . MET A 1 89 ? -11.682 5.256 26.412 1.00 41.09 89 MET A N 1
ATOM 661 C CA . MET A 1 89 ? -12.238 6.591 26.683 1.00 41.09 89 MET A CA 1
ATOM 662 C C . MET A 1 89 ? -13.717 6.605 26.306 1.00 41.09 89 MET A C 1
ATOM 664 O O . MET A 1 89 ? -14.067 6.517 25.126 1.00 41.09 89 MET A O 1
ATOM 668 N N . ALA A 1 90 ? -14.567 6.668 27.331 1.00 39.09 90 ALA A N 1
ATOM 669 C CA . ALA A 1 90 ? -15.963 7.044 27.194 1.00 39.09 90 ALA A CA 1
ATOM 670 C C . ALA A 1 90 ? -16.065 8.369 26.422 1.00 39.09 90 ALA A C 1
ATOM 672 O O . ALA A 1 90 ? -15.182 9.225 26.500 1.00 39.09 90 ALA A O 1
ATOM 673 N N . ARG A 1 91 ? -17.104 8.475 25.592 1.00 43.88 91 ARG A N 1
ATOM 674 C CA . ARG A 1 91 ? -17.469 9.734 24.950 1.00 43.88 91 ARG A CA 1
ATOM 675 C C . ARG A 1 91 ? -18.276 10.513 25.985 1.00 43.88 91 ARG A C 1
ATOM 677 O O . ARG A 1 91 ? -19.412 10.118 26.245 1.00 43.88 91 ARG A O 1
ATOM 684 N N . ASP A 1 92 ? -17.672 11.557 26.534 1.00 43.44 92 ASP A N 1
ATOM 685 C CA . ASP A 1 92 ? -18.330 12.581 27.349 1.00 43.44 92 ASP A CA 1
ATOM 686 C C . ASP A 1 92 ? -18.511 13.843 26.494 1.00 43.44 92 ASP A C 1
ATOM 688 O O . ASP A 1 92 ? -17.550 14.193 25.761 1.00 43.44 92 ASP A O 1
#

Secondary structure (DSSP, 8-state):
--PPPHHHHHHHHHHHHHHHHHHHHHTTPPPPPTT--HHHHHHHHHHHHHHTT--HHHHHHHHT-S-HHHHHHHHHHHHHTTSSPPTT----

Solvent-accessible surface area (backbone atoms only — not comparable to full-atom values): 5806 Å² total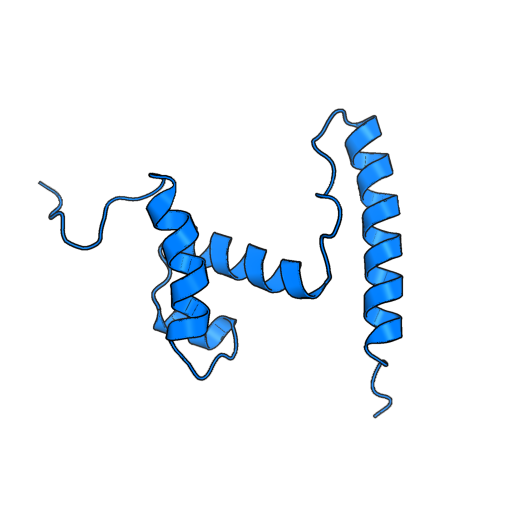; per-residue (Å²): 136,87,78,80,55,69,68,58,56,48,53,54,48,52,55,50,49,58,59,46,34,57,54,24,53,77,68,76,42,86,58,80,64,92,85,72,47,75,72,49,53,60,52,53,49,52,46,52,45,45,72,72,66,52,52,72,67,58,53,29,62,74,66,70,48,94,51,68,65,73,55,44,66,54,49,51,58,52,47,74,70,69,76,51,83,67,95,83,70,77,91,128

Nearest PDB structures (foldseek):
  6en1-assembly1_A  TM=7.308E-01  e=1.342E-01  Enterococcus faecalis
  6en2-assembly1_B  TM=7.492E-01  e=2.678E-01  Enterococcus faecalis
  6emy-assembly1_B  TM=6.772E-01  e=1.621E-01  Enterococcus faecalis
  6emy-assembly1_A  TM=7.410E-01  e=3.903E-01  Enterococcus faecalis
  6en0-assembly1_B  TM=6.626E-01  e=2.678E-01  Enterococcus faecalis

Mean predicted aligned error: 11.59 Å

Radius of gyration: 17.0 Å; Cα contacts (8 Å, |Δi|>4): 51; chains: 1; bounding box: 29×41×42 Å

Organism: NCBI:txid1427523

pLDDT: mean 72.45, std 18.55, range [35.06, 91.69]